Protein AF-A0A1F7JUQ1-F1 (afdb_monomer_lite)

Structure (mmCIF, N/CA/C/O backbone):
data_AF-A0A1F7JUQ1-F1
#
_entry.id   AF-A0A1F7JUQ1-F1
#
loop_
_atom_site.group_PDB
_atom_site.id
_atom_site.type_symbol
_atom_site.label_atom_id
_atom_site.label_alt_id
_atom_site.label_comp_id
_atom_site.label_asym_id
_atom_site.label_entity_id
_atom_site.label_seq_id
_atom_site.pdbx_PDB_ins_code
_atom_site.Cartn_x
_atom_site.Cartn_y
_atom_site.Cartn_z
_atom_site.occupancy
_atom_site.B_iso_or_equiv
_atom_site.auth_seq_id
_atom_site.auth_comp_id
_atom_site.auth_asym_id
_atom_site.auth_atom_id
_atom_site.pdbx_PDB_model_num
ATOM 1 N N . MET A 1 1 ? 20.066 -3.841 4.481 1.00 49.94 1 MET A N 1
ATOM 2 C CA . MET A 1 1 ? 18.901 -3.069 4.033 1.00 49.94 1 MET A CA 1
ATOM 3 C C . MET A 1 1 ? 18.100 -3.971 3.130 1.00 49.94 1 MET A C 1
ATOM 5 O O . MET A 1 1 ? 18.654 -4.496 2.167 1.00 49.94 1 MET A O 1
ATOM 9 N N . SER A 1 2 ? 16.869 -4.277 3.532 1.00 56.28 2 SER A N 1
ATOM 10 C CA . SER A 1 2 ? 15.903 -4.927 2.645 1.00 56.28 2 SER A CA 1
ATOM 11 C C . SER A 1 2 ? 15.378 -3.888 1.656 1.00 56.28 2 SER A C 1
ATOM 13 O O . SER A 1 2 ? 15.158 -2.747 2.045 1.00 56.28 2 SER A O 1
ATOM 15 N N . ILE A 1 3 ? 15.100 -4.279 0.411 1.00 58.88 3 ILE A N 1
ATOM 16 C CA . ILE A 1 3 ? 14.473 -3.393 -0.591 1.00 58.88 3 ILE A CA 1
ATOM 17 C C . ILE A 1 3 ? 13.142 -2.835 -0.044 1.00 58.88 3 ILE A C 1
ATOM 19 O O . ILE A 1 3 ? 12.747 -1.718 -0.360 1.00 58.88 3 ILE A O 1
ATOM 23 N N . THR A 1 4 ? 12.471 -3.583 0.842 1.00 58.75 4 THR A N 1
ATOM 24 C CA . THR A 1 4 ? 11.268 -3.121 1.546 1.00 58.75 4 THR A CA 1
ATOM 25 C C . THR A 1 4 ? 11.551 -1.942 2.476 1.00 58.75 4 THR A C 1
ATOM 27 O O . THR A 1 4 ? 10.751 -1.020 2.520 1.00 58.75 4 THR A O 1
ATOM 30 N N . GLU A 1 5 ? 12.675 -1.941 3.197 1.00 59.09 5 GLU A N 1
ATOM 31 C CA . GLU A 1 5 ? 13.044 -0.843 4.103 1.00 59.09 5 GLU A CA 1
ATOM 32 C C . GLU A 1 5 ? 13.362 0.431 3.311 1.00 59.09 5 GLU A C 1
ATOM 34 O O . GLU A 1 5 ? 12.841 1.490 3.641 1.00 59.09 5 GLU A O 1
ATOM 39 N N . ASP A 1 6 ? 14.094 0.317 2.200 1.00 61.66 6 ASP A N 1
ATOM 40 C CA . ASP A 1 6 ? 14.453 1.469 1.359 1.00 61.66 6 ASP A CA 1
ATOM 41 C C . ASP A 1 6 ? 13.218 2.132 0.714 1.00 61.66 6 ASP A C 1
ATOM 43 O O . ASP A 1 6 ? 13.165 3.348 0.526 1.00 61.66 6 ASP A O 1
ATOM 47 N N . VAL A 1 7 ? 12.183 1.346 0.395 1.00 62.25 7 VAL A N 1
ATOM 48 C CA . VAL A 1 7 ? 10.897 1.873 -0.091 1.00 62.25 7 VAL A CA 1
ATOM 49 C C . VAL A 1 7 ? 10.114 2.563 1.028 1.00 62.25 7 VAL A C 1
ATOM 51 O O . VAL A 1 7 ? 9.490 3.599 0.791 1.00 62.25 7 VAL A O 1
ATOM 54 N N . LEU A 1 8 ? 10.134 1.998 2.236 1.00 59.38 8 LEU A N 1
ATOM 55 C CA . LEU A 1 8 ? 9.464 2.553 3.415 1.00 59.38 8 LEU A CA 1
ATOM 56 C C . LEU A 1 8 ? 10.105 3.865 3.894 1.00 59.38 8 LEU A C 1
ATOM 58 O O . LEU A 1 8 ? 9.410 4.710 4.459 1.00 59.38 8 LEU A O 1
ATOM 62 N N . GLU A 1 9 ? 11.406 4.038 3.654 1.00 62.88 9 GLU A N 1
ATOM 63 C CA . GLU A 1 9 ? 12.156 5.266 3.940 1.00 62.88 9 GLU A CA 1
ATOM 64 C C . GLU A 1 9 ? 11.989 6.351 2.868 1.00 62.88 9 GLU A C 1
ATOM 66 O O . GLU A 1 9 ? 12.345 7.508 3.091 1.00 62.88 9 GLU A O 1
ATOM 71 N N . ASN A 1 10 ? 11.411 6.027 1.709 1.00 67.31 10 ASN A N 1
ATOM 72 C CA . ASN A 1 10 ? 11.103 7.038 0.711 1.00 67.31 10 ASN A CA 1
ATOM 73 C C . ASN A 1 10 ? 9.836 7.803 1.130 1.00 67.31 10 ASN A C 1
AT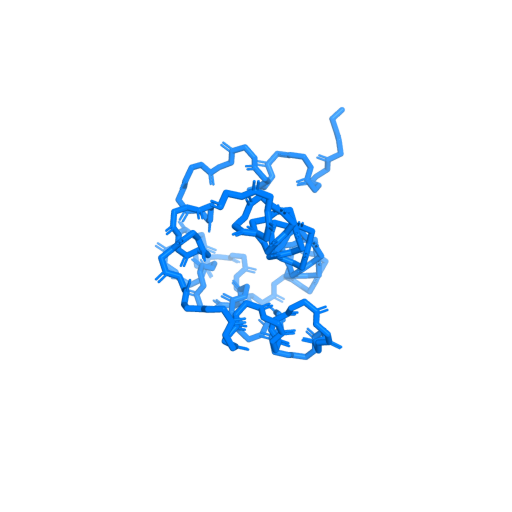OM 75 O O . ASN A 1 10 ? 8.701 7.362 0.912 1.00 67.31 10 ASN A O 1
ATOM 79 N N . ASP A 1 11 ? 10.055 8.988 1.708 1.00 67.69 11 ASP A N 1
ATOM 80 C CA . ASP A 1 11 ? 9.035 9.911 2.227 1.00 67.69 11 ASP A CA 1
ATOM 81 C C . ASP A 1 11 ? 7.847 10.133 1.276 1.00 67.69 11 ASP A C 1
ATOM 83 O O . ASP A 1 11 ? 6.729 10.417 1.722 1.00 67.69 11 ASP A O 1
ATOM 87 N N . ARG A 1 12 ? 8.051 9.988 -0.041 1.00 69.31 12 ARG A N 1
ATOM 88 C CA . ARG A 1 12 ? 6.990 10.159 -1.040 1.00 69.31 12 ARG A CA 1
ATOM 89 C C . ARG A 1 12 ? 5.951 9.041 -1.013 1.00 69.31 12 ARG A C 1
ATOM 91 O O . ARG A 1 12 ? 4.767 9.347 -1.139 1.00 69.31 12 ARG A O 1
ATOM 98 N N . TYR A 1 13 ? 6.350 7.783 -0.825 1.00 73.00 13 TYR A N 1
ATOM 99 C CA . TYR A 1 13 ? 5.401 6.664 -0.728 1.00 73.00 13 TYR A CA 1
ATOM 100 C C . TYR A 1 13 ? 4.639 6.706 0.597 1.00 73.00 13 TYR A C 1
ATOM 102 O O . TYR A 1 13 ? 3.417 6.542 0.629 1.00 73.00 13 TYR A O 1
ATOM 110 N N . LYS A 1 14 ? 5.355 7.018 1.678 1.00 74.94 14 LYS A N 1
ATOM 111 C CA . LYS A 1 14 ? 4.797 7.156 3.022 1.00 74.94 14 LYS A CA 1
ATOM 112 C C . LYS A 1 14 ? 3.741 8.263 3.104 1.00 74.94 14 LYS A C 1
ATOM 114 O O . LYS A 1 14 ? 2.623 8.005 3.548 1.00 74.94 14 LYS A O 1
ATOM 119 N N . SER A 1 15 ? 4.040 9.445 2.560 1.00 78.12 15 SER A N 1
ATOM 120 C CA . SER A 1 15 ? 3.115 10.590 2.557 1.00 78.12 15 SER A CA 1
ATOM 121 C C . SER A 1 15 ? 1.779 10.288 1.867 1.00 78.12 15 SER A C 1
ATOM 123 O O . SER A 1 15 ? 0.744 10.804 2.284 1.00 78.12 15 SER A O 1
ATOM 125 N N . GLN A 1 16 ? 1.775 9.462 0.812 1.00 80.94 16 GLN A N 1
ATOM 126 C CA . GLN A 1 16 ? 0.539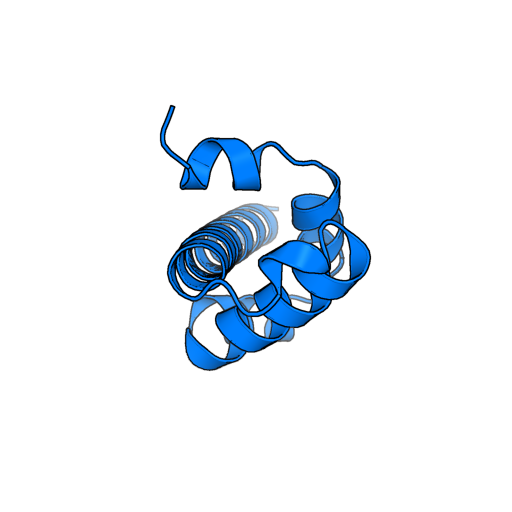 9.119 0.098 1.00 80.94 16 GLN A CA 1
ATOM 127 C C . GLN A 1 16 ? -0.374 8.211 0.920 1.00 80.94 16 GLN A C 1
ATOM 129 O O . GLN A 1 16 ? -1.589 8.390 0.889 1.00 80.94 16 GLN A O 1
ATOM 134 N N . ILE A 1 17 ? 0.195 7.262 1.667 1.00 84.56 17 ILE A N 1
ATOM 135 C CA . ILE A 1 17 ? -0.586 6.362 2.520 1.00 84.56 17 ILE A CA 1
ATOM 136 C C . ILE A 1 17 ? -1.055 7.054 3.798 1.00 84.56 17 ILE A C 1
ATOM 138 O O . ILE A 1 17 ? -2.194 6.855 4.208 1.00 84.56 17 ILE A O 1
ATOM 142 N N . GLU A 1 18 ? -0.235 7.910 4.404 1.00 85.38 18 GLU A N 1
ATOM 143 C CA . GLU A 1 18 ? -0.597 8.630 5.634 1.00 85.38 18 GLU A CA 1
ATOM 144 C C . GLU A 1 18 ? -1.822 9.536 5.482 1.00 85.38 18 GLU A C 1
ATOM 146 O O . GLU A 1 18 ? -2.546 9.762 6.453 1.00 85.38 18 GLU A O 1
ATOM 151 N N . GLN A 1 19 ? -2.089 10.025 4.271 1.00 87.38 19 GLN A N 1
ATOM 152 C CA . GLN A 1 19 ? -3.249 10.866 3.971 1.00 87.38 19 GLN A CA 1
ATOM 153 C C . GLN A 1 19 ? -4.546 10.073 3.767 1.00 87.38 19 GLN A C 1
ATOM 155 O O . GLN A 1 19 ? -5.619 10.674 3.703 1.00 87.38 19 GLN A O 1
ATOM 160 N N . LEU A 1 20 ? -4.477 8.742 3.671 1.00 89.62 20 LEU A N 1
ATOM 161 C CA . LEU A 1 20 ? -5.658 7.906 3.486 1.00 89.62 20 LEU A CA 1
ATOM 162 C C . LEU A 1 20 ? -6.498 7.858 4.770 1.00 89.62 20 LEU A C 1
ATOM 164 O O . LEU A 1 20 ? -5.990 7.889 5.900 1.00 89.62 20 LEU A O 1
ATOM 168 N N . ASP A 1 21 ? -7.814 7.778 4.597 1.00 93.56 21 ASP A N 1
ATOM 169 C CA . ASP A 1 21 ? -8.752 7.549 5.692 1.00 93.56 21 ASP A CA 1
ATOM 170 C C . ASP A 1 21 ? -8.639 6.109 6.238 1.00 93.56 21 ASP A C 1
ATOM 172 O O . ASP A 1 21 ? -8.029 5.230 5.629 1.00 93.56 21 ASP A O 1
ATOM 176 N N . ASN A 1 22 ? -9.226 5.854 7.411 1.00 92.12 22 ASN A N 1
ATOM 177 C CA . ASN A 1 22 ? -9.111 4.556 8.085 1.00 92.12 22 ASN A CA 1
ATOM 178 C C . ASN A 1 22 ? -9.741 3.393 7.297 1.00 92.12 22 ASN A C 1
ATOM 180 O O . ASN A 1 22 ? -9.260 2.266 7.403 1.00 92.12 22 ASN A O 1
ATOM 184 N N . GLU A 1 23 ? -10.806 3.632 6.531 1.00 94.31 23 GLU A N 1
ATOM 185 C CA . GLU A 1 23 ? -11.471 2.589 5.743 1.00 94.31 23 GLU A CA 1
ATOM 186 C C . GLU A 1 23 ? -10.599 2.185 4.550 1.00 94.31 23 GLU A C 1
ATOM 188 O O . GLU A 1 23 ? -10.379 0.995 4.294 1.00 94.31 23 GLU A O 1
ATOM 193 N N . THR A 1 24 ? -10.013 3.175 3.882 1.00 93.31 24 THR A N 1
ATOM 194 C CA . THR A 1 24 ? -9.071 2.965 2.787 1.00 93.31 24 THR A CA 1
ATOM 195 C C . THR A 1 24 ? -7.791 2.294 3.283 1.00 93.31 24 THR A C 1
ATOM 197 O O . THR A 1 24 ? -7.354 1.312 2.687 1.00 93.31 24 THR A O 1
ATOM 200 N N . LEU A 1 25 ? -7.222 2.744 4.408 1.00 92.94 25 LEU A N 1
ATOM 201 C CA . LEU A 1 25 ? -6.061 2.097 5.031 1.00 92.94 25 LEU A CA 1
ATOM 202 C C . LEU A 1 25 ? -6.341 0.633 5.364 1.00 92.94 25 LEU A C 1
ATOM 204 O O . LEU A 1 25 ? -5.512 -0.231 5.088 1.00 92.94 25 LEU A O 1
ATOM 208 N N . LYS A 1 26 ? -7.523 0.339 5.915 1.00 94.00 26 LYS A N 1
ATOM 209 C CA . LYS A 1 26 ? -7.928 -1.033 6.220 1.00 94.00 26 LYS A CA 1
ATOM 210 C C . LYS A 1 26 ? -8.035 -1.872 4.951 1.00 94.00 26 LYS A C 1
ATOM 212 O O . LYS A 1 26 ? -7.549 -2.994 4.922 1.00 94.00 26 LYS A O 1
ATOM 217 N N . THR A 1 27 ? -8.600 -1.307 3.889 1.00 94.38 27 THR A N 1
ATOM 218 C CA . THR A 1 27 ? -8.716 -1.985 2.593 1.00 94.38 27 THR A CA 1
ATOM 219 C C . THR A 1 27 ? -7.347 -2.272 1.975 1.00 94.38 27 THR A C 1
ATOM 221 O O . THR A 1 27 ? -7.126 -3.375 1.482 1.00 94.38 27 THR A O 1
ATOM 224 N N . VAL A 1 28 ? -6.413 -1.316 2.023 1.00 92.88 28 VAL A N 1
ATOM 225 C CA . VAL A 1 28 ? -5.032 -1.504 1.549 1.00 92.88 28 VAL A CA 1
ATOM 226 C C . VAL A 1 28 ? -4.327 -2.579 2.374 1.00 92.88 28 VAL A C 1
ATOM 228 O O . VAL A 1 28 ? -3.722 -3.480 1.805 1.00 92.88 28 VAL A O 1
ATOM 231 N N . PHE A 1 29 ? -4.438 -2.522 3.702 1.00 93.50 29 PHE A N 1
ATOM 232 C CA . PHE A 1 29 ? -3.850 -3.511 4.602 1.00 93.50 29 PHE A CA 1
ATOM 233 C C . PHE A 1 29 ? -4.401 -4.927 4.359 1.00 93.50 29 PHE A C 1
ATOM 235 O O . PHE A 1 29 ? -3.615 -5.856 4.176 1.00 93.50 29 PHE A O 1
ATOM 242 N N . ASP A 1 30 ? -5.724 -5.091 4.303 1.00 94.75 30 ASP A N 1
ATOM 243 C CA . ASP A 1 30 ? -6.385 -6.400 4.217 1.00 94.75 30 ASP A CA 1
ATOM 244 C C . ASP A 1 30 ? -6.347 -7.009 2.801 1.00 94.75 30 ASP A C 1
ATOM 246 O O . ASP A 1 30 ? -6.502 -8.223 2.647 1.00 94.75 30 ASP A O 1
ATOM 250 N N . ASN A 1 31 ? -6.151 -6.200 1.752 1.00 95.69 31 ASN A N 1
ATOM 251 C CA . 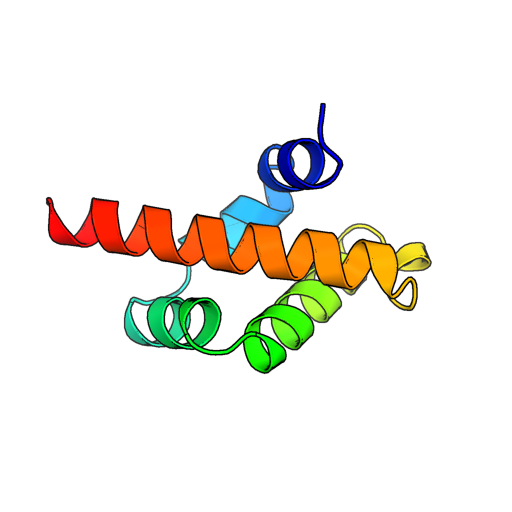ASN A 1 31 ? -6.218 -6.652 0.364 1.00 95.69 31 ASN A CA 1
ATOM 252 C C . ASN A 1 31 ? -4.944 -6.321 -0.424 1.00 95.69 31 ASN A C 1
ATOM 254 O O . ASN A 1 31 ? -4.754 -5.210 -0.921 1.00 95.69 31 ASN A O 1
ATOM 258 N N . HIS A 1 32 ? -4.121 -7.347 -0.635 1.00 93.25 32 HIS A N 1
ATOM 259 C CA . HIS A 1 32 ? -2.867 -7.228 -1.374 1.00 93.25 32 HIS A CA 1
ATOM 260 C C . HIS A 1 32 ? -3.053 -6.755 -2.828 1.00 93.25 32 HIS A C 1
ATOM 262 O O . HIS A 1 32 ? -2.254 -5.970 -3.328 1.00 93.25 32 HIS A O 1
ATOM 268 N N . TYR A 1 33 ? -4.142 -7.149 -3.501 1.00 94.75 33 TYR A N 1
ATOM 269 C CA . TYR A 1 33 ? -4.433 -6.658 -4.853 1.00 94.75 33 TYR A CA 1
ATOM 270 C C . TYR A 1 33 ? -4.661 -5.139 -4.864 1.00 94.75 33 TYR A C 1
ATOM 272 O O . TYR A 1 33 ? -4.177 -4.440 -5.750 1.00 94.75 33 TYR A O 1
ATOM 280 N N . ILE A 1 34 ? -5.335 -4.605 -3.844 1.00 94.06 34 ILE A N 1
ATOM 281 C CA . ILE A 1 34 ? -5.500 -3.155 -3.698 1.00 94.06 34 ILE A CA 1
ATOM 282 C C . ILE A 1 34 ? -4.154 -2.494 -3.397 1.00 94.06 34 ILE A C 1
ATOM 284 O O . ILE A 1 34 ? -3.834 -1.477 -4.010 1.00 94.06 34 ILE A O 1
ATOM 288 N N . ALA A 1 35 ? -3.333 -3.080 -2.525 1.00 93.06 35 ALA A N 1
ATOM 289 C CA . ALA A 1 35 ? -1.988 -2.571 -2.262 1.00 93.06 35 ALA A CA 1
ATOM 290 C 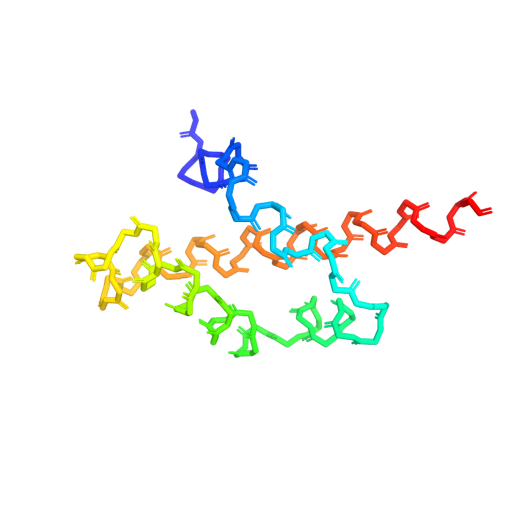C . ALA A 1 35 ? -1.125 -2.501 -3.537 1.00 93.06 35 ALA A C 1
ATOM 292 O O . ALA A 1 35 ? -0.435 -1.505 -3.742 1.00 93.06 35 ALA A O 1
ATOM 293 N N . LEU A 1 36 ? -1.225 -3.487 -4.436 1.00 93.75 36 LEU A N 1
ATOM 294 C CA . LEU A 1 36 ? -0.556 -3.478 -5.743 1.00 93.75 36 LEU A CA 1
ATOM 295 C C . LEU A 1 36 ? -1.036 -2.343 -6.657 1.00 93.75 36 LEU A C 1
ATOM 297 O O . LEU A 1 36 ? -0.222 -1.708 -7.328 1.00 93.75 36 LEU A O 1
ATOM 301 N N . GLU A 1 37 ? -2.337 -2.046 -6.682 1.00 93.06 37 GLU A N 1
ATOM 302 C CA . GLU A 1 37 ? -2.879 -0.923 -7.462 1.00 93.06 37 GLU A CA 1
ATOM 303 C C . GLU A 1 37 ? -2.370 0.431 -6.938 1.00 93.06 37 GLU A C 1
ATOM 305 O O . GLU A 1 37 ? -2.016 1.317 -7.723 1.00 93.06 37 GLU A O 1
ATOM 310 N N . TYR A 1 38 ? -2.282 0.593 -5.614 1.00 90.31 38 TYR A N 1
ATOM 311 C CA . TYR A 1 38 ? -1.695 1.786 -4.995 1.00 90.31 38 TYR A CA 1
ATOM 312 C C . TYR A 1 38 ? -0.189 1.880 -5.252 1.00 90.31 38 TYR A C 1
ATOM 314 O O . TYR A 1 38 ? 0.291 2.942 -5.652 1.00 90.31 38 TYR A O 1
ATOM 322 N N . ALA A 1 39 ? 0.538 0.770 -5.116 1.00 90.19 39 ALA A N 1
ATOM 323 C CA . ALA A 1 39 ? 1.961 0.693 -5.418 1.00 90.19 39 ALA A CA 1
ATOM 324 C C . ALA A 1 39 ? 2.230 1.100 -6.869 1.00 90.19 39 ALA A C 1
ATOM 326 O O . ALA A 1 39 ? 3.064 1.963 -7.129 1.00 90.19 39 ALA A O 1
ATOM 327 N N . ARG A 1 40 ? 1.451 0.569 -7.817 1.00 91.44 40 ARG A N 1
ATOM 328 C CA . ARG A 1 40 ? 1.565 0.906 -9.240 1.00 91.44 40 ARG A CA 1
ATOM 329 C C . ARG A 1 40 ? 1.342 2.391 -9.508 1.00 91.44 40 ARG A C 1
ATOM 331 O O . ARG A 1 40 ? 2.109 2.983 -10.265 1.00 91.44 40 ARG A O 1
ATOM 338 N N . LYS A 1 41 ? 0.316 2.996 -8.900 1.00 89.69 41 LYS A N 1
ATOM 339 C CA . LYS A 1 41 ? 0.036 4.436 -9.041 1.00 89.69 41 LYS A CA 1
ATOM 340 C C . LYS A 1 41 ? 1.146 5.300 -8.457 1.00 89.69 41 LYS A C 1
ATOM 342 O O . LYS A 1 41 ? 1.475 6.330 -9.039 1.00 89.69 41 LYS A O 1
ATOM 347 N N . ALA A 1 42 ? 1.702 4.902 -7.319 1.00 86.62 42 ALA A N 1
ATOM 348 C CA . ALA A 1 42 ? 2.762 5.662 -6.683 1.00 86.62 42 ALA A CA 1
ATOM 349 C C . ALA A 1 42 ? 4.075 5.545 -7.470 1.00 86.62 42 ALA A C 1
ATOM 351 O O . ALA A 1 42 ? 4.720 6.555 -7.739 1.00 86.62 42 ALA A O 1
ATOM 352 N N . ILE A 1 43 ? 4.423 4.339 -7.928 1.00 88.62 43 ILE A N 1
ATOM 353 C CA . ILE A 1 43 ? 5.591 4.103 -8.785 1.00 88.62 43 ILE A CA 1
ATOM 354 C C . ILE A 1 43 ? 5.463 4.880 -10.099 1.00 88.62 43 ILE A C 1
ATOM 356 O O . ILE A 1 43 ? 6.429 5.485 -10.539 1.00 88.62 43 ILE A O 1
ATOM 360 N N . GLU A 1 44 ? 4.275 4.956 -10.705 1.00 88.88 44 GLU A N 1
ATOM 361 C CA . GLU A 1 44 ? 4.052 5.765 -11.915 1.00 88.88 44 GLU A CA 1
ATOM 362 C C . GLU A 1 44 ? 4.377 7.259 -11.720 1.00 88.88 44 GLU A C 1
ATOM 364 O O . GLU A 1 44 ? 4.756 7.930 -12.679 1.00 88.88 44 GLU A O 1
ATOM 369 N N . GLN A 1 45 ? 4.269 7.779 -10.494 1.00 84.56 45 GLN A N 1
ATOM 370 C CA . GLN A 1 45 ? 4.586 9.175 -10.172 1.00 84.56 45 GLN A CA 1
ATOM 371 C C . GLN A 1 45 ? 6.050 9.389 -9.777 1.00 84.56 45 GLN A C 1
ATOM 373 O O . GLN A 1 45 ? 6.593 10.466 -10.027 1.00 84.56 45 GLN A O 1
ATOM 378 N N . VAL A 1 46 ? 6.661 8.407 -9.111 1.00 84.00 46 VAL A N 1
ATOM 379 C CA . VAL A 1 46 ? 8.000 8.537 -8.522 1.00 84.00 46 VAL A CA 1
ATOM 380 C C . VAL A 1 46 ? 9.067 7.937 -9.437 1.00 84.00 46 VAL A C 1
ATOM 382 O O . VAL A 1 46 ? 10.012 8.641 -9.775 1.00 84.00 46 VAL A O 1
ATOM 385 N N . ASP A 1 47 ? 8.867 6.699 -9.897 1.00 84.44 47 ASP A N 1
ATOM 386 C CA . ASP A 1 47 ? 9.824 5.902 -10.675 1.00 84.44 47 ASP A CA 1
ATOM 387 C C . ASP A 1 47 ? 9.118 5.174 -11.845 1.00 84.44 47 ASP A C 1
ATOM 389 O O . ASP A 1 47 ? 8.989 3.945 -11.850 1.00 84.44 47 ASP A O 1
ATOM 393 N N . PRO A 1 48 ? 8.629 5.893 -12.875 1.00 86.06 48 PRO A N 1
ATOM 394 C CA . PRO A 1 48 ? 7.784 5.315 -13.927 1.00 86.06 48 PRO A CA 1
ATOM 395 C C . PRO A 1 48 ? 8.458 4.188 -14.725 1.00 86.06 48 PRO A C 1
ATOM 397 O O . PRO A 1 48 ? 7.775 3.311 -15.256 1.00 86.06 48 PRO A O 1
ATOM 400 N N . GLU A 1 49 ? 9.791 4.165 -14.776 1.00 88.69 49 GLU A N 1
ATOM 401 C CA . GLU A 1 49 ? 10.584 3.088 -15.382 1.00 88.69 49 GLU A CA 1
ATOM 402 C C . GLU A 1 49 ? 10.436 1.740 -14.659 1.00 88.69 49 GLU A C 1
ATOM 404 O O . GLU A 1 49 ? 10.592 0.684 -15.274 1.00 88.69 49 GLU A O 1
ATOM 409 N N . LYS A 1 50 ? 10.057 1.765 -13.377 1.00 85.94 50 LYS A N 1
ATOM 410 C CA . LYS A 1 50 ? 9.810 0.587 -12.541 1.00 85.94 50 LYS A CA 1
ATOM 411 C C . LYS A 1 50 ? 8.346 0.153 -12.501 1.00 85.94 50 LYS A C 1
ATOM 413 O O . LYS A 1 50 ? 8.027 -0.857 -11.886 1.00 85.94 50 LYS A O 1
ATOM 418 N N . ARG A 1 51 ? 7.436 0.848 -13.196 1.00 83.31 51 ARG A N 1
ATOM 419 C CA . ARG A 1 51 ? 5.984 0.574 -13.153 1.00 83.31 51 ARG A CA 1
ATOM 420 C C . ARG A 1 51 ? 5.601 -0.862 -13.527 1.00 83.31 51 ARG A C 1
ATOM 422 O O . ARG A 1 51 ? 4.582 -1.353 -13.055 1.00 83.31 51 ARG A O 1
ATOM 429 N N . ASN A 1 52 ? 6.373 -1.503 -14.402 1.00 86.50 52 ASN A N 1
ATOM 430 C CA . ASN A 1 52 ? 6.121 -2.872 -14.865 1.00 86.50 52 ASN A CA 1
ATOM 431 C C . ASN A 1 52 ? 7.082 -3.899 -14.245 1.00 86.50 52 ASN A C 1
ATOM 433 O O . ASN A 1 52 ? 7.046 -5.069 -14.620 1.00 86.50 52 ASN A O 1
ATOM 437 N N . ASP A 1 53 ? 7.949 -3.468 -13.328 1.00 91.12 53 ASP A N 1
ATOM 438 C CA . ASP A 1 53 ? 8.857 -4.341 -12.593 1.00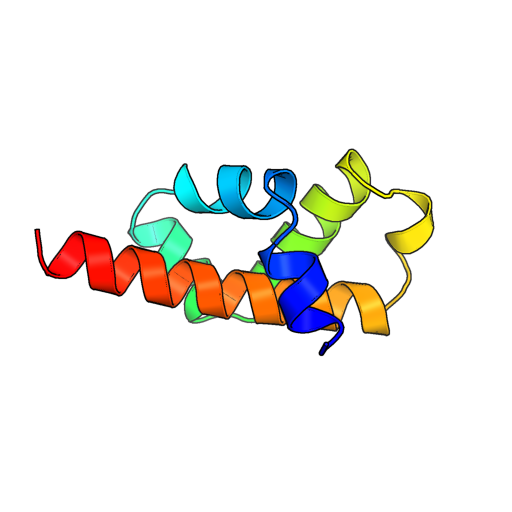 91.12 53 ASP A CA 1
ATOM 439 C C . ASP A 1 53 ? 8.051 -5.042 -11.491 1.00 91.12 53 ASP A C 1
ATOM 441 O O . ASP A 1 53 ? 7.667 -4.433 -10.494 1.00 91.12 53 ASP A O 1
ATOM 445 N N . VAL A 1 54 ? 7.709 -6.311 -11.730 1.00 89.94 54 VAL A N 1
ATOM 446 C CA . VAL A 1 54 ? 6.825 -7.091 -10.849 1.00 89.94 54 VAL A CA 1
ATOM 447 C C . VAL A 1 54 ? 7.433 -7.243 -9.459 1.00 89.94 54 VAL A C 1
ATOM 449 O O . VAL A 1 54 ? 6.729 -7.070 -8.473 1.00 89.94 54 VAL A O 1
ATOM 452 N N . GLU A 1 55 ? 8.735 -7.515 -9.370 1.00 89.81 55 GLU A N 1
ATOM 453 C CA . GLU A 1 55 ? 9.414 -7.675 -8.083 1.00 89.81 55 GLU A CA 1
ATOM 454 C C . GLU A 1 55 ? 9.414 -6.355 -7.304 1.00 89.81 55 GLU A C 1
ATOM 456 O O . GLU A 1 55 ? 9.109 -6.334 -6.112 1.00 89.81 55 GLU A O 1
ATOM 461 N N . TYR A 1 56 ? 9.660 -5.235 -7.986 1.00 87.56 56 TYR A N 1
ATOM 462 C CA . TYR A 1 56 ? 9.605 -3.920 -7.354 1.00 87.56 56 TYR A CA 1
ATOM 463 C C . TYR A 1 56 ? 8.187 -3.548 -6.892 1.00 87.56 56 TYR A C 1
ATOM 465 O O . TYR A 1 56 ? 8.007 -3.093 -5.764 1.00 87.56 56 TYR A O 1
ATOM 473 N N . LEU A 1 57 ? 7.165 -3.794 -7.721 1.00 90.00 57 LEU A N 1
ATOM 474 C CA . LEU A 1 57 ? 5.757 -3.580 -7.365 1.00 90.00 57 LEU A CA 1
ATOM 475 C C . LEU A 1 57 ? 5.350 -4.367 -6.117 1.00 90.00 57 LEU A C 1
ATOM 477 O O . LEU A 1 57 ? 4.697 -3.811 -5.237 1.00 90.00 57 LEU A O 1
ATOM 481 N N . GLU A 1 58 ? 5.746 -5.636 -6.039 1.00 92.06 58 GLU A N 1
ATOM 482 C CA . GLU A 1 58 ? 5.487 -6.510 -4.893 1.00 92.06 58 GLU A CA 1
ATOM 483 C C . GLU A 1 58 ? 6.138 -5.968 -3.622 1.00 92.06 58 GLU A C 1
ATOM 485 O O . GLU A 1 58 ? 5.510 -5.901 -2.564 1.00 92.06 58 GLU A O 1
ATOM 490 N N . VAL A 1 59 ? 7.392 -5.521 -3.711 1.00 90.31 59 VAL A N 1
ATOM 491 C CA . VAL A 1 59 ? 8.085 -4.923 -2.567 1.00 90.31 59 VAL A CA 1
ATOM 492 C C . VAL A 1 59 ? 7.370 -3.658 -2.094 1.00 90.31 59 VAL A C 1
ATOM 494 O O . VAL A 1 59 ? 7.127 -3.512 -0.892 1.00 90.31 59 VAL A O 1
ATOM 497 N N . VAL A 1 60 ? 6.984 -2.775 -3.020 1.00 88.50 60 VAL A N 1
ATOM 498 C CA . VAL A 1 60 ? 6.259 -1.548 -2.675 1.00 88.50 60 VAL A CA 1
ATOM 499 C C . VAL A 1 60 ? 4.891 -1.863 -2.081 1.00 88.50 60 VAL A C 1
ATOM 501 O O . VAL A 1 60 ? 4.555 -1.314 -1.036 1.00 88.50 60 VAL A O 1
ATOM 504 N N . ALA A 1 61 ? 4.126 -2.783 -2.666 1.00 91.81 61 ALA A N 1
ATOM 505 C CA . ALA A 1 61 ? 2.820 -3.187 -2.150 1.00 91.81 61 ALA A CA 1
ATOM 506 C C . ALA A 1 61 ? 2.914 -3.761 -0.730 1.00 91.81 61 ALA A C 1
ATOM 508 O O . ALA A 1 61 ? 2.142 -3.376 0.148 1.00 91.81 61 ALA A O 1
ATOM 509 N N . ASN A 1 62 ? 3.904 -4.615 -0.464 1.00 91.75 62 ASN A N 1
ATOM 510 C CA . ASN A 1 62 ? 4.136 -5.156 0.874 1.00 91.75 62 ASN A CA 1
ATOM 511 C C . ASN A 1 62 ? 4.505 -4.055 1.881 1.00 91.75 62 ASN A C 1
ATOM 513 O O . ASN A 1 62 ? 3.966 -4.032 2.991 1.00 91.75 62 ASN A O 1
ATOM 517 N N . GLY A 1 63 ? 5.367 -3.108 1.493 1.00 89.19 63 GLY A N 1
ATOM 518 C CA . GLY A 1 63 ? 5.677 -1.934 2.314 1.00 89.19 63 GLY A CA 1
ATOM 519 C C . GLY A 1 63 ? 4.431 -1.090 2.600 1.00 89.19 63 GLY A C 1
ATOM 520 O O . GLY A 1 63 ? 4.168 -0.709 3.740 1.00 89.19 63 GLY A O 1
ATOM 521 N N . MET A 1 64 ? 3.591 -0.883 1.588 1.00 90.31 64 MET A N 1
ATOM 522 C CA . MET A 1 64 ? 2.326 -0.164 1.712 1.00 90.31 64 MET A CA 1
ATOM 523 C C . MET A 1 64 ? 1.356 -0.823 2.702 1.00 90.31 64 MET A C 1
ATOM 525 O O . MET A 1 64 ? 0.760 -0.127 3.524 1.00 90.31 64 MET A O 1
ATOM 529 N N . GLN A 1 65 ? 1.231 -2.153 2.693 1.00 93.00 65 GLN A N 1
ATOM 530 C CA . GLN A 1 65 ? 0.405 -2.874 3.671 1.00 93.00 65 GLN A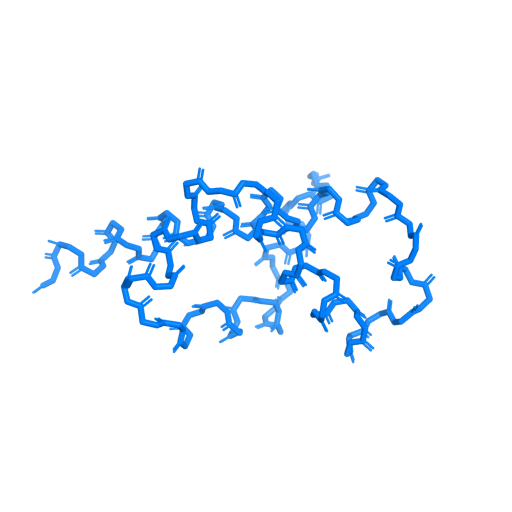 CA 1
ATOM 531 C C . GLN A 1 65 ? 0.942 -2.726 5.098 1.00 93.00 65 GLN A C 1
ATOM 533 O O . GLN A 1 65 ? 0.166 -2.532 6.037 1.00 93.00 65 GLN A O 1
ATOM 538 N N . GLN A 1 66 ? 2.266 -2.786 5.272 1.00 91.19 66 GLN A N 1
ATOM 539 C CA . GLN A 1 66 ? 2.899 -2.603 6.580 1.00 91.19 66 GLN A CA 1
ATOM 540 C C . GLN A 1 66 ? 2.695 -1.184 7.121 1.00 91.19 66 GLN A C 1
ATOM 542 O O . GLN A 1 66 ? 2.338 -1.029 8.290 1.00 91.19 66 GLN A O 1
ATOM 547 N N . LEU A 1 67 ? 2.843 -0.159 6.275 1.00 89.19 67 LEU A N 1
ATOM 548 C CA . LEU A 1 67 ? 2.555 1.231 6.643 1.00 89.19 67 LEU A CA 1
ATOM 549 C C . LEU A 1 67 ? 1.091 1.418 7.012 1.00 89.19 67 LEU A C 1
ATOM 551 O O . LEU A 1 67 ? 0.793 1.997 8.055 1.00 89.19 67 LEU A O 1
ATOM 555 N N . ALA A 1 68 ? 0.179 0.895 6.190 1.00 91.31 68 ALA A N 1
ATOM 556 C CA . ALA A 1 68 ? -1.246 1.020 6.445 1.00 91.31 68 ALA A CA 1
ATOM 557 C C . ALA A 1 68 ? -1.630 0.415 7.802 1.00 91.31 68 ALA A C 1
ATOM 559 O O . ALA A 1 68 ? -2.358 1.036 8.577 1.00 91.31 68 ALA A O 1
ATOM 560 N N . LYS A 1 69 ? -1.060 -0.750 8.135 1.00 93.19 69 LYS A N 1
ATOM 561 C CA . LYS A 1 69 ? -1.204 -1.370 9.454 1.00 93.19 69 LYS A CA 1
ATOM 562 C C . LYS A 1 69 ? -0.659 -0.482 10.574 1.00 93.19 69 LYS A C 1
ATOM 564 O O . LYS A 1 69 ? -1.365 -0.250 11.552 1.00 93.19 69 LYS A O 1
ATOM 569 N N . ALA A 1 70 ? 0.571 0.013 10.439 1.00 90.38 70 ALA A N 1
ATOM 570 C CA . ALA A 1 70 ? 1.217 0.831 11.464 1.00 90.38 70 ALA A CA 1
ATOM 571 C C . ALA A 1 70 ? 0.415 2.109 11.770 1.00 90.38 70 ALA A C 1
ATOM 573 O O . ALA A 1 70 ? 0.186 2.427 12.935 1.00 90.38 70 ALA A O 1
ATOM 574 N N . ILE A 1 71 ? -0.089 2.785 10.733 1.00 89.88 71 ILE A N 1
ATOM 575 C CA . ILE A 1 71 ? -0.901 4.001 10.872 1.00 89.88 71 ILE A CA 1
ATOM 576 C C . ILE A 1 71 ? -2.246 3.694 11.535 1.00 89.88 71 ILE A C 1
ATOM 578 O O . ILE A 1 71 ? -2.685 4.445 12.403 1.00 89.88 71 ILE A O 1
ATOM 582 N N . LEU A 1 72 ? -2.910 2.594 11.165 1.00 92.62 72 LEU A N 1
ATOM 583 C CA . LEU A 1 72 ? -4.150 2.171 11.824 1.00 92.62 72 LEU A CA 1
ATOM 584 C C . LEU A 1 72 ? -3.931 1.889 13.312 1.00 92.62 72 LEU A C 1
ATOM 586 O O . LEU A 1 72 ? -4.730 2.321 14.143 1.00 92.62 72 LEU A O 1
ATOM 590 N N . GLU A 1 73 ? -2.843 1.197 13.658 1.00 92.69 73 GLU A N 1
ATOM 591 C CA . GLU A 1 73 ? -2.486 0.933 15.050 1.00 92.69 73 GLU A CA 1
ATOM 592 C C . GLU A 1 73 ? -2.205 2.229 15.817 1.00 92.69 73 GLU A C 1
ATOM 594 O O . GLU A 1 73 ? -2.684 2.381 16.939 1.00 92.69 73 GLU A O 1
ATOM 599 N N . GLU A 1 74 ? -1.475 3.175 15.227 1.00 91.12 74 GLU A N 1
ATOM 600 C CA . GLU A 1 74 ? -1.195 4.479 15.834 1.00 91.12 74 GLU A CA 1
ATOM 601 C C . GLU A 1 74 ? -2.475 5.299 16.046 1.00 91.12 74 GLU A C 1
ATOM 603 O O . GLU A 1 74 ? -2.725 5.779 17.151 1.00 91.12 74 GLU A O 1
ATOM 608 N N . ARG A 1 75 ? -3.340 5.385 15.029 1.00 89.38 75 ARG A N 1
ATOM 609 C CA . ARG A 1 75 ? -4.630 6.091 15.110 1.00 89.38 75 ARG A CA 1
ATOM 610 C C . ARG A 1 75 ? -5.606 5.452 16.094 1.00 89.38 75 ARG A C 1
ATOM 612 O O . ARG A 1 75 ? -6.467 6.149 16.603 1.00 89.38 75 ARG A O 1
ATOM 619 N N . SER A 1 76 ? -5.505 4.148 16.348 1.00 88.31 76 SER A N 1
ATOM 620 C CA . SER A 1 76 ? -6.353 3.457 17.331 1.00 88.31 76 SER A CA 1
ATOM 621 C C . SER A 1 76 ? -5.922 3.674 18.787 1.00 88.31 76 SER A C 1
ATOM 623 O O . SER A 1 76 ? -6.700 3.406 19.701 1.00 88.31 76 SER A O 1
ATOM 625 N N . LYS A 1 77 ? -4.673 4.110 19.004 1.00 81.50 77 LYS A N 1
ATOM 626 C CA . LYS A 1 77 ? -4.088 4.367 20.331 1.00 81.50 77 LYS A CA 1
ATOM 627 C C . LYS A 1 77 ? -4.277 5.816 20.796 1.00 81.50 77 LYS A C 1
ATOM 629 O O . LYS A 1 77 ? -4.108 6.067 21.988 1.00 81.50 77 LYS A O 1
ATOM 634 N N . ASN A 1 78 ? -4.590 6.726 19.872 1.00 59.09 78 ASN A N 1
ATOM 635 C CA . ASN A 1 78 ? -4.890 8.141 20.116 1.00 59.09 78 ASN A CA 1
ATOM 636 C C . ASN A 1 78 ? -6.402 8.385 20.127 1.00 59.09 78 ASN A C 1
ATOM 638 O O . ASN A 1 78 ? -6.833 9.270 20.896 1.00 59.09 78 ASN A O 1
#

Sequence (78 aa):
MSITEDVLENDRYKSQIEQLDNETLKTVFDNHYIALEYARKAIEQVDPEKRNDVEYLEVVANGMQQLAKAILEERSKN

Secondary structure (DSSP, 8-state):
--HHHHHHT-HHHHHHHHTS-HHHHHHHHH-HHHHHHHHHHHHHHH-GGGTT-HHHHHHHHHHHHHHHHHHHHHHHH-

Organism: NCBI:txid1802078

Radius of gyration: 11.78 Å; chains: 1; bounding box: 30×18×36 Å

Foldseek 3Di:
DPLLVVLLPPVQLLVVLLPDDLVLLVCLLVDLVSLLVSLLVSCCVVPVVCSPVPVNSSSSSVSSNVSSVVSNVVVVVD

pLDDT: mean 84.68, std 11.58, range [49.94, 95.69]